Protein AF-A0A7I8EBC7-F1 (afdb_monomer)

Structure (mmCIF, N/CA/C/O backbone):
data_AF-A0A7I8EBC7-F1
#
_entry.id   AF-A0A7I8EBC7-F1
#
loop_
_atom_site.group_PDB
_atom_site.id
_atom_site.type_symbol
_atom_site.label_atom_id
_atom_site.label_alt_id
_atom_site.label_comp_id
_atom_site.label_asym_id
_atom_site.label_entity_id
_atom_site.label_seq_id
_atom_site.pdbx_PDB_ins_code
_atom_site.Cartn_x
_atom_site.Cartn_y
_atom_site.Cartn_z
_atom_site.occupancy
_atom_site.B_iso_or_equiv
_atom_site.auth_seq_id
_atom_site.auth_comp_id
_atom_site.auth_asym_id
_atom_site.auth_atom_id
_atom_site.pdbx_PDB_model_num
ATOM 1 N N . MET A 1 1 ? -7.042 31.818 7.596 1.00 39.19 1 MET A N 1
ATOM 2 C CA . MET A 1 1 ? -5.946 30.888 7.954 1.00 39.19 1 MET A CA 1
ATOM 3 C C . MET A 1 1 ? -5.968 29.691 7.005 1.00 39.19 1 MET A C 1
ATOM 5 O O . MET A 1 1 ? -6.732 28.768 7.249 1.00 39.19 1 MET A O 1
ATOM 9 N N . ASN A 1 2 ? -5.149 29.676 5.949 1.00 42.44 2 ASN A N 1
ATOM 10 C CA . ASN A 1 2 ? -4.936 28.462 5.151 1.00 42.44 2 ASN A CA 1
ATOM 11 C C . ASN A 1 2 ? -3.680 27.767 5.679 1.00 42.44 2 ASN A C 1
ATOM 13 O O . ASN A 1 2 ? -2.569 28.102 5.277 1.00 42.44 2 ASN A O 1
ATOM 17 N N . LYS A 1 3 ? -3.848 26.824 6.613 1.00 48.69 3 LYS A N 1
ATOM 18 C CA . LYS A 1 3 ? -2.792 25.833 6.853 1.00 48.69 3 LYS A CA 1
ATOM 19 C C . LYS A 1 3 ? -2.655 25.039 5.549 1.00 48.69 3 LYS A C 1
ATOM 21 O O . LYS A 1 3 ? -3.694 24.620 5.035 1.00 48.69 3 LYS A O 1
ATOM 26 N N . PRO A 1 4 ? -1.451 24.856 4.979 1.00 45.69 4 PRO A N 1
ATOM 27 C CA . PRO A 1 4 ? -1.301 23.993 3.818 1.00 45.69 4 PRO A CA 1
ATOM 28 C C . PRO A 1 4 ? -1.876 22.630 4.198 1.00 45.69 4 PRO A C 1
ATOM 30 O O . PRO A 1 4 ? -1.452 22.025 5.182 1.00 45.69 4 PRO A O 1
ATOM 33 N N . HIS A 1 5 ? -2.910 22.192 3.481 1.00 54.22 5 HIS A N 1
ATOM 34 C CA . HIS A 1 5 ? -3.466 20.862 3.662 1.00 54.22 5 HIS A CA 1
ATOM 35 C C . HIS A 1 5 ? -2.381 19.892 3.205 1.00 54.22 5 HIS A C 1
ATOM 37 O O . HIS A 1 5 ? -2.278 19.600 2.014 1.00 54.22 5 HIS A O 1
ATOM 43 N N . ASN A 1 6 ? -1.528 19.444 4.129 1.00 63.41 6 ASN A N 1
ATOM 44 C CA . ASN A 1 6 ? -0.687 18.286 3.888 1.00 63.41 6 ASN A CA 1
ATOM 45 C C . ASN A 1 6 ? -1.658 17.121 3.706 1.00 63.41 6 ASN A C 1
ATOM 47 O O . ASN A 1 6 ? -2.164 16.562 4.678 1.00 63.41 6 ASN A O 1
ATOM 51 N N . ARG A 1 7 ? -2.056 16.878 2.455 1.00 79.12 7 ARG A N 1
ATOM 52 C CA . ARG A 1 7 ? -3.038 15.854 2.125 1.00 79.12 7 ARG A CA 1
ATOM 53 C C . ARG A 1 7 ? -2.411 14.532 2.523 1.00 79.12 7 ARG A C 1
ATOM 55 O O . ARG A 1 7 ? -1.407 14.143 1.933 1.00 79.12 7 ARG A O 1
ATOM 62 N N . GLN A 1 8 ? -2.990 13.883 3.531 1.00 89.75 8 GLN A N 1
ATOM 63 C CA . GLN A 1 8 ? -2.557 12.570 3.992 1.00 89.75 8 GLN A CA 1
ATOM 64 C C . GLN A 1 8 ? -2.443 11.629 2.794 1.00 89.75 8 GLN A C 1
ATOM 66 O O . GLN A 1 8 ? -3.275 11.685 1.889 1.00 89.75 8 GLN A O 1
ATOM 71 N N . ARG A 1 9 ? -1.398 10.805 2.757 1.00 96.25 9 ARG A N 1
ATOM 72 C CA . ARG A 1 9 ? -1.145 9.851 1.674 1.00 96.25 9 ARG A CA 1
ATOM 73 C C . ARG A 1 9 ? -1.074 8.455 2.260 1.00 96.25 9 ARG A C 1
ATOM 75 O O . ARG A 1 9 ? -0.566 8.286 3.364 1.00 96.25 9 ARG A O 1
ATOM 82 N N . ALA A 1 10 ? -1.573 7.481 1.515 1.00 97.12 10 ALA A N 1
ATOM 83 C CA . ALA A 1 10 ? -1.515 6.079 1.898 1.00 97.12 10 ALA A CA 1
ATOM 84 C C . ALA A 1 10 ? -1.291 5.212 0.661 1.00 97.12 10 ALA A C 1
ATOM 86 O O . ALA A 1 10 ? -1.803 5.519 -0.420 1.00 97.12 10 ALA A O 1
ATOM 87 N N . VAL A 1 11 ? -0.549 4.124 0.850 1.00 97.12 11 VAL A N 1
ATOM 88 C CA . VAL A 1 11 ? -0.322 3.078 -0.147 1.00 97.12 11 VAL A CA 1
ATOM 89 C C . VAL A 1 11 ? -0.529 1.729 0.534 1.00 97.12 11 VAL A C 1
ATOM 91 O O . VAL A 1 11 ? -0.052 1.527 1.647 1.00 97.12 11 VAL A O 1
ATOM 94 N N . ALA A 1 12 ? -1.239 0.821 -0.130 1.00 96.50 12 ALA A N 1
ATOM 95 C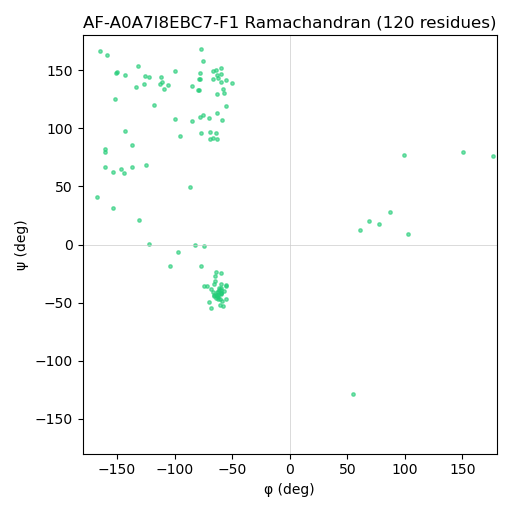 CA . ALA A 1 12 ? -1.399 -0.564 0.287 1.00 96.50 12 ALA A CA 1
ATOM 96 C C . ALA A 1 12 ? -0.616 -1.481 -0.657 1.00 96.50 12 ALA A C 1
ATOM 98 O O . ALA A 1 12 ? -0.704 -1.352 -1.884 1.00 96.50 12 ALA A O 1
ATOM 99 N N . LEU A 1 13 ? 0.129 -2.412 -0.068 1.00 94.50 13 LEU A N 1
ATOM 100 C CA . LEU A 1 13 ? 0.946 -3.393 -0.772 1.00 94.50 13 LEU A CA 1
ATOM 101 C C . LEU A 1 13 ? 0.357 -4.791 -0.581 1.00 94.50 13 LEU A C 1
ATOM 103 O O . LEU A 1 13 ? -0.133 -5.112 0.499 1.00 94.50 13 LEU A O 1
ATOM 107 N N . ALA A 1 14 ? 0.436 -5.623 -1.616 1.00 91.75 14 ALA A N 1
ATOM 108 C CA . ALA A 1 14 ? 0.088 -7.037 -1.547 1.00 91.75 14 ALA A CA 1
ATOM 109 C C . ALA A 1 14 ? 1.243 -7.903 -2.047 1.00 91.75 14 ALA A C 1
ATOM 111 O O . ALA A 1 14 ? 1.929 -7.541 -3.003 1.00 91.75 14 ALA A O 1
ATOM 112 N N . TYR A 1 15 ? 1.412 -9.067 -1.430 1.00 85.88 15 TYR A N 1
ATOM 113 C CA . TYR A 1 15 ? 2.374 -10.081 -1.846 1.00 85.88 15 TYR A CA 1
ATOM 114 C C . TYR A 1 15 ? 1.643 -11.237 -2.510 1.00 85.88 15 TYR A C 1
ATOM 116 O O . TYR A 1 15 ? 0.600 -11.674 -2.029 1.00 85.88 15 TYR A O 1
ATOM 124 N N . ALA A 1 16 ? 2.196 -11.725 -3.616 1.00 79.69 16 ALA A N 1
ATOM 125 C C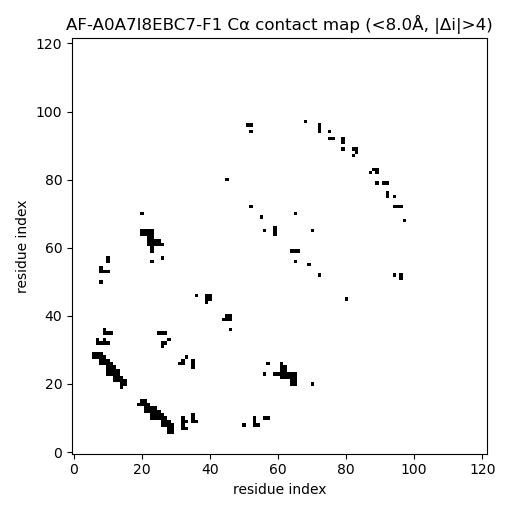A . ALA A 1 16 ? 1.741 -12.972 -4.206 1.00 79.69 16 ALA A CA 1
ATOM 126 C C . ALA A 1 16 ? 2.318 -14.157 -3.422 1.00 79.69 16 ALA A C 1
ATOM 128 O O . ALA A 1 16 ? 3.481 -14.130 -3.001 1.00 79.69 16 ALA A O 1
ATOM 129 N N . GLU A 1 17 ? 1.521 -15.212 -3.268 1.00 70.94 17 GLU A N 1
ATOM 130 C CA . GLU A 1 17 ? 2.019 -16.498 -2.783 1.00 70.94 17 GLU A CA 1
ATOM 131 C C . GLU A 1 17 ? 3.143 -16.989 -3.712 1.00 70.94 17 GLU A C 1
ATOM 133 O O . GLU A 1 17 ? 3.001 -16.970 -4.935 1.00 70.94 17 GLU A O 1
ATOM 138 N N . GLY A 1 18 ? 4.286 -17.387 -3.142 1.00 70.88 18 GLY A N 1
ATOM 139 C CA . GLY A 1 18 ? 5.438 -17.879 -3.912 1.00 70.88 18 GLY A CA 1
ATOM 140 C C . GLY A 1 18 ? 6.611 -16.905 -4.096 1.00 70.88 18 GLY A C 1
ATOM 141 O O . GLY A 1 18 ? 7.538 -17.231 -4.830 1.00 70.88 18 GLY A O 1
ATOM 142 N N . GLY A 1 19 ? 6.628 -15.751 -3.415 1.00 65.19 19 GLY A N 1
ATOM 143 C CA . GLY A 1 19 ? 7.860 -14.957 -3.243 1.00 65.19 19 GLY A CA 1
ATOM 144 C C . GLY A 1 19 ? 8.176 -13.948 -4.354 1.00 65.19 19 GLY A C 1
ATOM 145 O O . GLY A 1 19 ? 9.340 -13.630 -4.586 1.00 65.19 19 GLY A O 1
ATOM 146 N N . GLY A 1 20 ? 7.151 -13.437 -5.041 1.00 79.62 20 GLY A N 1
ATOM 147 C CA . GLY A 1 20 ? 7.293 -12.339 -6.001 1.00 79.62 20 GLY A CA 1
ATOM 148 C C . GLY A 1 20 ? 7.437 -10.960 -5.345 1.00 79.62 20 GLY A C 1
ATOM 149 O O . GLY A 1 20 ? 7.179 -10.779 -4.155 1.00 79.62 20 GLY A O 1
ATOM 150 N N . ALA A 1 21 ? 7.813 -9.966 -6.151 1.00 86.50 21 ALA A N 1
ATOM 151 C CA . ALA A 1 21 ? 7.849 -8.573 -5.721 1.00 86.50 21 ALA A CA 1
ATOM 152 C C . ALA A 1 21 ? 6.455 -8.093 -5.279 1.00 86.50 21 ALA A C 1
ATOM 154 O O . ALA A 1 21 ? 5.465 -8.414 -5.942 1.00 86.50 21 ALA A O 1
ATOM 155 N N . PRO A 1 22 ? 6.342 -7.308 -4.196 1.00 91.06 22 PRO A N 1
ATOM 156 C CA . PRO A 1 22 ? 5.051 -6.802 -3.766 1.00 91.06 22 PRO A CA 1
ATOM 157 C C . PRO A 1 22 ? 4.473 -5.827 -4.781 1.00 91.06 22 PRO A C 1
ATOM 159 O O . PRO A 1 22 ? 5.185 -5.092 -5.469 1.00 91.06 22 PRO A O 1
ATOM 162 N N . ARG A 1 23 ? 3.149 -5.814 -4.847 1.00 93.69 23 ARG A N 1
ATOM 163 C CA . ARG A 1 23 ? 2.361 -5.033 -5.790 1.00 93.69 23 ARG A CA 1
ATOM 164 C C . ARG A 1 23 ? 1.616 -3.923 -5.072 1.00 93.69 23 ARG A C 1
ATOM 166 O O . ARG A 1 23 ? 1.050 -4.153 -4.005 1.00 93.69 23 ARG A O 1
ATOM 173 N N . VAL A 1 24 ? 1.558 -2.741 -5.678 1.00 96.31 24 VAL A N 1
ATOM 174 C CA . VAL A 1 24 ? 0.700 -1.655 -5.195 1.00 96.31 24 VAL A CA 1
ATOM 175 C C . VAL A 1 24 ? -0.745 -1.975 -5.560 1.00 96.31 24 VAL A C 1
ATOM 177 O O . VAL A 1 24 ? -1.105 -1.960 -6.733 1.00 96.31 24 VAL A O 1
ATOM 180 N N . VAL A 1 25 ? -1.579 -2.257 -4.561 1.00 96.38 25 VAL A N 1
ATOM 181 C CA . VAL A 1 25 ? -2.997 -2.619 -4.763 1.00 96.38 25 VAL A CA 1
ATOM 182 C C . VAL A 1 25 ? -3.960 -1.484 -4.433 1.00 96.38 25 VAL A C 1
ATOM 184 O O . VAL A 1 25 ? -5.100 -1.489 -4.886 1.00 96.38 25 VAL A O 1
ATOM 187 N N . ALA A 1 26 ? -3.508 -0.482 -3.678 1.00 97.44 26 ALA A N 1
ATOM 188 C CA . ALA A 1 26 ? -4.236 0.766 -3.495 1.00 97.44 26 ALA A CA 1
ATOM 189 C C . ALA A 1 26 ? -3.263 1.916 -3.236 1.00 97.44 26 ALA A C 1
ATOM 191 O O . ALA A 1 26 ? -2.229 1.733 -2.597 1.00 97.44 26 ALA A O 1
ATOM 192 N N . LYS A 1 27 ? -3.612 3.120 -3.690 1.00 97.19 27 LYS A N 1
ATOM 193 C CA . LYS A 1 27 ? -2.921 4.361 -3.329 1.00 97.19 27 LYS A CA 1
ATOM 194 C C . LYS A 1 27 ? -3.896 5.531 -3.348 1.00 97.19 27 LYS A C 1
ATOM 196 O O . LYS A 1 27 ? -4.849 5.530 -4.127 1.00 97.19 27 LYS A O 1
ATOM 201 N N . GLY A 1 28 ? -3.685 6.523 -2.491 1.00 96.38 28 GLY A N 1
ATOM 202 C CA . GLY A 1 28 ? -4.627 7.629 -2.361 1.00 96.38 28 GLY A CA 1
ATOM 203 C C . GLY A 1 28 ? -4.075 8.831 -1.614 1.00 96.38 28 GLY A C 1
ATOM 204 O O . GLY A 1 28 ? -3.035 8.762 -0.959 1.00 96.38 28 GLY A O 1
ATOM 205 N N . GLN A 1 29 ? -4.804 9.943 -1.721 1.00 95.75 29 GLN A N 1
ATOM 206 C CA . GLN A 1 29 ? -4.544 11.174 -0.980 1.00 95.75 29 GLN A CA 1
ATOM 207 C C . GLN A 1 29 ? -5.837 11.697 -0.337 1.00 95.75 29 GLN A C 1
ATOM 209 O O . GLN A 1 29 ? -6.928 11.447 -0.856 1.00 95.75 29 GLN A O 1
ATOM 214 N N . GLY A 1 30 ? -5.721 12.444 0.763 1.00 94.69 30 GLY A N 1
ATOM 215 C CA . GLY A 1 30 ? -6.861 13.011 1.491 1.00 94.69 30 GLY A CA 1
ATOM 216 C C . GLY A 1 30 ? -7.865 11.931 1.899 1.00 94.69 30 GLY A C 1
ATOM 217 O O . GLY A 1 30 ? -7.469 10.885 2.406 1.00 94.69 30 GLY A 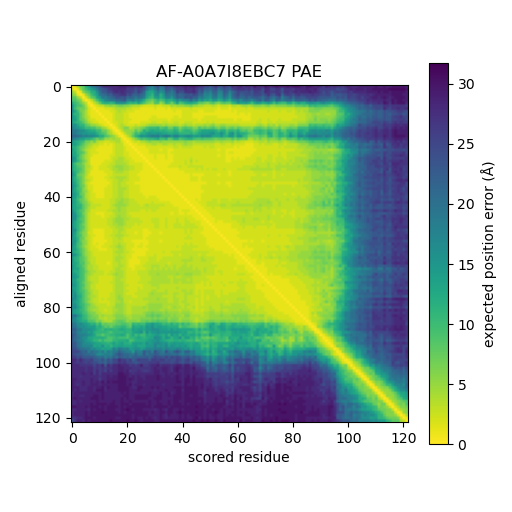O 1
ATOM 218 N N . MET A 1 31 ? -9.145 12.135 1.575 1.00 94.50 31 MET A N 1
ATOM 219 C CA . MET A 1 31 ? -10.226 11.197 1.915 1.00 94.50 31 MET A CA 1
ATOM 220 C C . MET A 1 31 ? -9.983 9.765 1.418 1.00 94.50 31 MET A C 1
ATOM 222 O O . MET A 1 31 ? -10.362 8.803 2.080 1.00 94.50 31 MET A O 1
ATOM 226 N N . THR A 1 32 ? -9.348 9.591 0.254 1.00 95.94 32 THR A N 1
ATOM 227 C CA . THR A 1 32 ? -9.034 8.245 -0.246 1.00 95.94 32 THR A CA 1
ATOM 228 C C . THR A 1 32 ? -7.973 7.573 0.623 1.00 95.94 32 THR A C 1
ATOM 230 O O . THR A 1 32 ? -8.080 6.381 0.887 1.00 95.94 32 THR A O 1
ATOM 233 N N . ALA A 1 33 ? -6.970 8.322 1.094 1.00 96.81 33 ALA A N 1
ATOM 234 C CA . ALA A 1 33 ? -5.950 7.790 1.996 1.00 96.81 33 ALA A CA 1
ATOM 235 C C . ALA A 1 33 ? -6.549 7.395 3.351 1.00 96.81 33 ALA A C 1
ATOM 237 O O . ALA A 1 33 ? -6.269 6.305 3.843 1.00 96.81 33 ALA A O 1
ATOM 238 N N . GLU A 1 34 ? -7.422 8.242 3.900 1.00 95.44 34 GLU A N 1
ATOM 239 C CA . GLU A 1 34 ? -8.159 7.965 5.139 1.00 95.44 34 GLU A CA 1
ATOM 240 C C . GLU A 1 34 ? -8.943 6.651 5.027 1.00 95.44 34 GLU A C 1
ATOM 242 O O . GLU A 1 34 ? -8.803 5.774 5.877 1.00 95.44 34 GLU A O 1
ATOM 247 N N . ARG A 1 35 ? -9.668 6.453 3.918 1.00 97.12 35 ARG A N 1
ATOM 248 C CA . ARG A 1 35 ? -10.424 5.218 3.668 1.00 97.12 35 ARG A CA 1
ATOM 249 C C . ARG A 1 35 ? -9.559 3.978 3.480 1.00 97.12 35 ARG A C 1
ATOM 251 O O . ARG A 1 35 ? -9.982 2.889 3.854 1.00 97.12 35 ARG A O 1
ATOM 258 N N . ILE A 1 36 ? -8.372 4.114 2.887 1.00 97.44 36 ILE A N 1
ATOM 259 C CA . ILE A 1 36 ? -7.419 2.999 2.779 1.00 97.44 36 ILE A CA 1
ATOM 260 C C . ILE A 1 36 ? -6.969 2.571 4.181 1.00 97.44 36 ILE A C 1
ATOM 262 O O . ILE A 1 36 ? -6.981 1.382 4.487 1.00 97.44 36 ILE A O 1
ATOM 266 N N . ILE A 1 37 ? -6.616 3.535 5.035 1.00 95.88 37 ILE A N 1
ATOM 267 C CA . ILE A 1 37 ? -6.155 3.279 6.406 1.00 95.88 37 ILE A CA 1
ATOM 268 C C . ILE A 1 37 ? -7.277 2.681 7.261 1.00 95.88 37 ILE A C 1
ATOM 270 O O . ILE A 1 37 ? -7.034 1.728 7.998 1.00 95.88 37 ILE A O 1
ATOM 274 N N . GLU A 1 38 ? -8.492 3.221 7.160 1.00 97.00 38 GLU A N 1
ATOM 275 C CA . GLU A 1 38 ? -9.677 2.722 7.866 1.00 97.00 38 GLU A CA 1
ATOM 276 C C . GLU A 1 38 ? -9.942 1.253 7.518 1.00 97.00 38 GLU A C 1
ATOM 278 O O . GLU A 1 38 ? -9.929 0.402 8.406 1.00 97.00 38 GLU A O 1
ATOM 283 N N . LYS A 1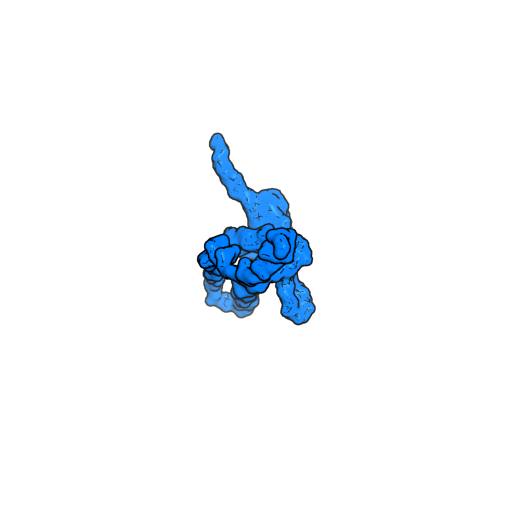 39 ? -10.030 0.926 6.222 1.00 97.44 39 LYS A N 1
ATOM 284 C CA . LYS A 1 39 ? -10.229 -0.457 5.766 1.00 97.44 39 LYS A CA 1
ATOM 285 C C . LYS A 1 39 ? -9.100 -1.398 6.178 1.00 97.44 39 LYS A C 1
ATOM 287 O O . LYS A 1 39 ? -9.364 -2.553 6.496 1.00 97.44 39 LYS A O 1
ATOM 292 N N . ALA A 1 40 ? -7.850 -0.932 6.163 1.00 96.00 40 ALA A N 1
ATOM 293 C CA . ALA A 1 40 ? -6.717 -1.737 6.612 1.00 96.00 40 ALA A CA 1
ATOM 294 C C . ALA A 1 40 ? -6.861 -2.105 8.097 1.00 96.00 40 ALA A C 1
ATOM 296 O O . ALA A 1 40 ? -6.723 -3.273 8.451 1.00 96.00 40 ALA A O 1
ATOM 297 N N . ARG A 1 41 ? -7.226 -1.136 8.948 1.00 95.00 41 ARG A N 1
ATOM 298 C CA . ARG A 1 41 ? -7.465 -1.364 10.383 1.00 95.00 41 ARG A CA 1
ATOM 299 C C . ARG A 1 41 ? -8.635 -2.314 10.627 1.00 95.00 41 ARG A C 1
ATOM 301 O O . ARG A 1 41 ? -8.502 -3.222 11.440 1.00 95.00 41 ARG A O 1
ATOM 308 N N . GLU A 1 42 ? -9.747 -2.134 9.916 1.00 96.38 42 GLU A N 1
ATOM 309 C CA . GLU A 1 42 ? -10.918 -3.020 9.999 1.00 96.38 42 GLU A CA 1
ATOM 310 C C . GLU A 1 42 ? -10.582 -4.467 9.616 1.00 96.38 42 GLU A C 1
ATOM 312 O O . GLU A 1 42 ? -11.077 -5.406 10.235 1.00 96.38 42 GLU A O 1
ATOM 317 N N . ALA A 1 43 ? -9.714 -4.650 8.619 1.00 95.50 43 ALA A N 1
ATOM 318 C CA . ALA A 1 43 ? -9.267 -5.959 8.155 1.00 95.50 43 ALA A CA 1
ATOM 319 C C . ALA A 1 43 ? -8.123 -6.562 8.995 1.00 95.50 43 ALA A C 1
ATOM 321 O O . ALA A 1 43 ? -7.656 -7.654 8.675 1.00 95.50 43 ALA A O 1
ATOM 322 N N . GLY A 1 44 ? -7.642 -5.867 10.032 1.00 91.56 44 GLY A N 1
ATOM 323 C CA . GLY A 1 44 ? -6.492 -6.307 10.829 1.00 91.56 44 GLY A CA 1
ATOM 324 C C . GLY A 1 44 ? -5.158 -6.273 10.071 1.00 91.56 44 GLY A C 1
ATOM 325 O O . GLY A 1 44 ? -4.211 -6.942 10.468 1.00 91.56 44 GLY A O 1
ATOM 326 N N . VAL A 1 45 ? -5.069 -5.507 8.980 1.00 92.06 45 VAL A N 1
ATOM 327 C CA . VAL A 1 45 ? -3.831 -5.306 8.220 1.00 92.06 45 VAL A CA 1
ATOM 328 C C . VAL A 1 45 ? -2.956 -4.286 8.945 1.00 92.06 45 VAL A C 1
ATOM 330 O O . VAL A 1 45 ? -3.423 -3.214 9.334 1.00 92.06 45 VAL A O 1
ATOM 333 N N . PHE A 1 46 ? -1.669 -4.601 9.100 1.00 90.38 46 PHE A N 1
ATOM 334 C CA . PHE A 1 46 ? -0.702 -3.710 9.736 1.00 90.38 46 PHE A CA 1
ATOM 335 C C . PHE A 1 46 ? -0.618 -2.349 9.027 1.00 90.38 46 PHE A C 1
ATOM 337 O O . PHE A 1 46 ? -0.506 -2.272 7.802 1.00 90.38 46 PHE A O 1
ATOM 344 N N . VAL A 1 47 ? -0.625 -1.265 9.808 1.00 92.44 47 VAL A N 1
ATOM 345 C CA . VAL A 1 47 ? -0.502 0.108 9.303 1.00 92.44 47 VAL A CA 1
ATOM 346 C C . VAL A 1 47 ? 0.755 0.743 9.875 1.00 92.44 47 VAL A C 1
ATOM 348 O O . VAL A 1 47 ? 0.880 0.911 11.087 1.00 92.44 47 VAL A O 1
ATOM 351 N N . HIS A 1 48 ? 1.659 1.144 8.984 1.00 91.12 48 HIS A N 1
ATOM 352 C CA . HIS A 1 48 ? 2.895 1.833 9.327 1.00 91.12 48 HIS A CA 1
ATOM 353 C C . HIS A 1 48 ? 2.885 3.277 8.826 1.00 91.12 48 HIS A C 1
ATOM 355 O O . HIS A 1 48 ? 2.487 3.538 7.690 1.00 91.12 48 HIS A O 1
ATOM 361 N N . GLU A 1 49 ? 3.363 4.208 9.648 1.00 90.69 49 GLU A N 1
ATOM 362 C CA . GLU A 1 49 ? 3.510 5.610 9.266 1.00 90.69 49 GLU A CA 1
ATOM 363 C C . GLU A 1 49 ? 4.964 5.906 8.879 1.00 90.69 49 GLU A C 1
ATOM 365 O O . GLU A 1 49 ? 5.847 5.957 9.728 1.00 90.69 49 GLU A O 1
ATOM 370 N N . SER A 1 50 ? 5.203 6.111 7.582 1.00 90.56 50 SER A N 1
ATOM 371 C CA . SER A 1 50 ? 6.493 6.566 7.052 1.00 90.56 50 SER A CA 1
ATOM 372 C C . SER A 1 50 ? 6.261 7.518 5.870 1.00 90.56 50 SER A C 1
ATOM 374 O O . SER A 1 50 ? 6.000 7.063 4.750 1.00 90.56 50 SER A O 1
ATOM 376 N N . PRO A 1 51 ? 6.304 8.847 6.090 1.00 90.19 51 PRO A N 1
ATOM 377 C CA . PRO A 1 51 ? 6.093 9.845 5.038 1.00 90.19 51 PRO A CA 1
ATOM 378 C C . PRO A 1 51 ? 7.039 9.682 3.839 1.00 90.19 51 PRO A C 1
ATOM 380 O O . PRO A 1 51 ? 6.642 9.910 2.690 1.00 90.19 51 PRO A O 1
ATOM 383 N N . GLU A 1 52 ? 8.276 9.273 4.103 1.00 89.19 52 GLU A N 1
ATOM 384 C CA . GLU A 1 52 ? 9.336 9.061 3.125 1.00 89.19 52 GLU A CA 1
ATOM 385 C C . GLU A 1 52 ? 9.023 7.866 2.221 1.00 89.19 52 GLU A C 1
ATOM 387 O O . GLU A 1 52 ? 8.942 8.018 0.999 1.00 89.19 52 GLU A O 1
ATOM 392 N N . LEU A 1 53 ? 8.761 6.696 2.815 1.00 90.94 53 LEU A N 1
ATOM 393 C CA . LEU A 1 53 ? 8.436 5.481 2.069 1.00 90.94 53 LEU A CA 1
ATOM 394 C C . LEU A 1 53 ? 7.132 5.650 1.283 1.00 90.94 53 LEU A C 1
ATOM 396 O O . LEU A 1 53 ? 7.059 5.277 0.112 1.00 90.94 53 LEU A O 1
ATOM 400 N N . VAL A 1 54 ? 6.123 6.288 1.885 1.00 93.94 54 VAL A N 1
ATOM 401 C CA . VAL A 1 54 ? 4.873 6.617 1.191 1.00 93.94 54 VAL A CA 1
ATOM 402 C C . VAL A 1 54 ? 5.146 7.517 -0.015 1.00 93.94 54 VAL A C 1
ATOM 404 O O . VAL A 1 54 ? 4.582 7.285 -1.080 1.00 93.94 54 VAL A O 1
ATOM 407 N N . SER A 1 55 ? 6.027 8.515 0.099 1.00 92.31 55 SER A N 1
ATOM 408 C CA . SER A 1 55 ? 6.361 9.395 -1.032 1.00 92.31 55 SER A CA 1
ATOM 409 C C . SER A 1 55 ? 6.974 8.635 -2.207 1.00 92.31 55 SER A C 1
ATOM 411 O O . SER A 1 55 ? 6.632 8.924 -3.353 1.00 92.31 55 SER A O 1
ATOM 413 N N . LEU A 1 56 ? 7.831 7.650 -1.933 1.00 92.50 56 LEU A N 1
ATOM 414 C CA . LEU A 1 56 ? 8.429 6.795 -2.958 1.00 92.50 56 LEU A CA 1
ATOM 415 C C . LEU A 1 56 ? 7.398 5.854 -3.584 1.00 92.50 56 LEU A C 1
ATOM 417 O O . LEU A 1 56 ? 7.246 5.828 -4.802 1.00 92.50 56 LEU A O 1
ATOM 421 N N . LEU A 1 57 ? 6.621 5.151 -2.760 1.00 94.06 57 LEU A N 1
ATOM 422 C CA . LEU A 1 57 ? 5.613 4.200 -3.232 1.00 94.06 57 LEU A CA 1
ATOM 423 C C . LEU A 1 57 ? 4.475 4.869 -4.017 1.00 94.06 57 LEU A C 1
ATOM 425 O O . LEU A 1 57 ? 3.888 4.250 -4.899 1.00 94.06 57 LEU A O 1
ATOM 429 N N . MET A 1 58 ? 4.179 6.144 -3.752 1.00 95.12 58 MET A N 1
ATOM 430 C CA . MET A 1 58 ? 3.196 6.911 -4.526 1.00 95.12 58 MET A CA 1
ATOM 431 C C . MET A 1 58 ? 3.601 7.111 -5.997 1.00 95.12 58 MET A C 1
ATOM 433 O O . MET A 1 58 ? 2.714 7.316 -6.832 1.00 95.12 58 MET A O 1
ATOM 437 N N . GLN A 1 59 ? 4.901 7.038 -6.315 1.00 94.38 59 GLN A N 1
ATOM 438 C CA . GLN A 1 59 ? 5.423 7.118 -7.687 1.00 94.38 59 GLN A CA 1
ATOM 439 C C . GLN A 1 59 ? 5.224 5.811 -8.468 1.00 94.38 59 GLN A C 1
ATOM 441 O O . GLN A 1 59 ? 5.253 5.825 -9.693 1.00 94.38 59 GLN A O 1
ATOM 446 N N . VAL A 1 60 ? 4.979 4.692 -7.781 1.00 95.12 60 VAL A N 1
ATOM 447 C CA . VAL A 1 60 ? 4.720 3.393 -8.411 1.00 95.12 60 VAL A CA 1
ATOM 448 C C . VAL A 1 60 ? 3.272 3.334 -8.884 1.00 95.12 60 VAL A C 1
ATOM 450 O O . VAL A 1 60 ? 2.348 3.692 -8.148 1.00 95.12 60 VAL A O 1
ATOM 453 N N . ASP A 1 61 ? 3.050 2.886 -10.116 1.00 95.06 61 ASP A N 1
ATOM 454 C CA . ASP A 1 61 ? 1.712 2.741 -10.685 1.00 95.06 61 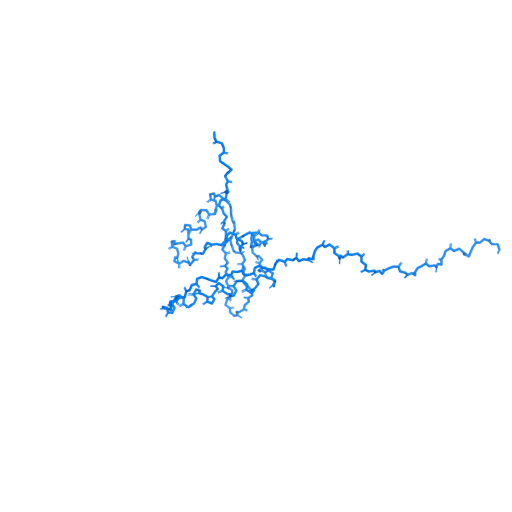ASP A CA 1
ATOM 455 C C . ASP A 1 61 ? 0.852 1.709 -9.947 1.00 95.06 61 ASP A C 1
ATOM 457 O O . ASP A 1 61 ? 1.341 0.73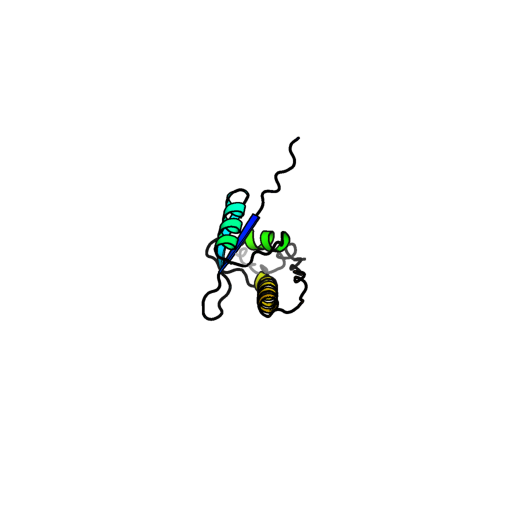6 -9.373 1.00 95.06 61 ASP A O 1
ATOM 461 N N . LEU A 1 62 ? -0.465 1.936 -9.966 1.00 95.81 62 LEU A N 1
ATOM 462 C CA . LEU A 1 62 ? -1.423 0.983 -9.410 1.00 95.81 62 LEU A CA 1
ATOM 463 C C . LEU A 1 62 ? -1.333 -0.346 -10.176 1.00 95.81 62 LEU A C 1
ATOM 465 O O . LEU A 1 62 ? -1.106 -0.354 -11.385 1.00 95.81 62 LEU A O 1
ATOM 469 N N . ASP A 1 63 ? -1.491 -1.459 -9.462 1.00 93.56 63 ASP A N 1
ATOM 470 C CA . ASP A 1 63 ? -1.378 -2.827 -9.977 1.00 93.56 63 ASP A CA 1
ATOM 471 C C . ASP A 1 63 ? -0.001 -3.192 -10.556 1.00 93.56 63 ASP A C 1
ATOM 473 O O . ASP A 1 63 ? 0.152 -4.251 -11.174 1.00 93.56 63 ASP A O 1
ATOM 477 N N . ARG A 1 64 ? 1.030 -2.371 -10.318 1.00 94.25 64 ARG A N 1
ATOM 478 C CA . ARG A 1 64 ? 2.420 -2.691 -10.662 1.00 94.25 64 ARG A CA 1
ATOM 479 C C . ARG A 1 64 ? 3.202 -3.182 -9.455 1.00 94.25 64 ARG A C 1
ATOM 481 O O . ARG A 1 64 ? 2.927 -2.811 -8.311 1.00 94.25 64 ARG A O 1
ATOM 488 N N . HIS A 1 65 ? 4.171 -4.053 -9.729 1.00 94.25 65 HIS A N 1
ATOM 489 C CA . HIS A 1 65 ? 5.182 -4.415 -8.745 1.00 94.25 65 HIS A CA 1
ATOM 490 C C . HIS A 1 65 ? 6.004 -3.180 -8.387 1.00 94.25 65 HIS A C 1
ATOM 492 O O . HIS A 1 65 ? 6.242 -2.324 -9.243 1.00 94.25 65 HIS A O 1
ATOM 498 N N . ILE A 1 66 ? 6.431 -3.091 -7.129 1.00 92.44 66 ILE A N 1
ATOM 499 C CA . ILE A 1 66 ? 7.396 -2.068 -6.732 1.00 92.44 66 ILE A CA 1
ATOM 500 C C . ILE A 1 66 ? 8.693 -2.252 -7.552 1.00 92.44 66 ILE A C 1
ATOM 502 O O . ILE A 1 66 ? 8.970 -3.361 -8.008 1.00 92.44 66 ILE A O 1
ATOM 506 N N . PRO A 1 67 ? 9.474 -1.193 -7.798 1.00 91.56 67 PRO A N 1
ATOM 507 C CA . PRO A 1 67 ? 10.773 -1.303 -8.449 1.00 91.56 67 PRO A CA 1
ATOM 508 C C . PRO A 1 67 ? 11.834 -1.867 -7.493 1.00 91.56 67 PRO A C 1
ATOM 510 O O . PRO A 1 67 ? 11.693 -1.786 -6.267 1.00 91.56 67 PRO A O 1
ATOM 513 N N . ALA A 1 68 ? 12.907 -2.426 -8.060 1.00 90.06 68 ALA A N 1
ATOM 514 C CA . ALA A 1 68 ? 13.960 -3.116 -7.313 1.00 90.06 68 ALA A CA 1
ATOM 515 C C . ALA A 1 68 ? 14.644 -2.203 -6.283 1.00 90.06 68 ALA A C 1
ATOM 517 O O . ALA A 1 68 ? 14.982 -2.651 -5.187 1.00 90.06 68 ALA A O 1
ATOM 518 N N . GLU A 1 69 ? 14.775 -0.910 -6.588 1.00 89.12 69 GLU A N 1
ATOM 519 C CA . GLU A 1 69 ? 15.366 0.080 -5.677 1.00 89.12 69 GLU A CA 1
ATOM 520 C C . GLU A 1 69 ? 14.605 0.205 -4.344 1.00 89.12 69 GLU A C 1
ATOM 522 O O . GLU A 1 69 ? 15.191 0.583 -3.329 1.00 89.12 69 GLU A O 1
ATOM 527 N N . LEU A 1 70 ? 13.309 -0.138 -4.321 1.00 90.31 70 LEU A N 1
ATOM 528 C CA . LEU A 1 70 ? 12.465 -0.078 -3.123 1.00 90.31 70 LEU A CA 1
ATOM 529 C C . LEU A 1 70 ? 12.340 -1.423 -2.398 1.00 90.31 70 LEU A C 1
ATOM 531 O O . LEU A 1 70 ? 11.776 -1.469 -1.302 1.00 90.31 70 LEU A O 1
ATOM 535 N N . TYR A 1 71 ? 12.878 -2.513 -2.960 1.00 89.25 71 TYR A N 1
ATOM 536 C CA . TYR A 1 71 ? 12.749 -3.853 -2.373 1.00 89.25 71 TYR A CA 1
ATOM 537 C C . TYR A 1 71 ? 13.347 -3.914 -0.977 1.00 89.25 71 TYR A C 1
ATOM 539 O O . TYR A 1 71 ? 12.740 -4.489 -0.080 1.00 89.25 71 TYR A O 1
ATOM 547 N N . ARG A 1 72 ? 14.514 -3.292 -0.780 1.00 87.81 72 ARG A N 1
ATOM 548 C CA . ARG A 1 72 ? 15.203 -3.309 0.511 1.00 87.81 72 ARG A CA 1
ATOM 549 C C . ARG A 1 72 ? 14.357 -2.678 1.614 1.00 87.81 72 ARG A C 1
ATOM 551 O O . ARG A 1 72 ? 14.132 -3.316 2.635 1.00 87.81 72 ARG A O 1
ATOM 558 N N . ALA A 1 73 ? 13.857 -1.462 1.391 1.00 88.19 73 ALA A N 1
ATOM 559 C CA . ALA A 1 73 ? 13.039 -0.758 2.377 1.00 88.19 73 ALA A CA 1
ATOM 560 C C . ALA A 1 73 ? 11.777 -1.560 2.725 1.00 88.19 73 ALA A C 1
ATOM 562 O O . ALA A 1 73 ? 11.407 -1.708 3.885 1.00 88.19 73 ALA A O 1
ATOM 563 N N . VAL A 1 74 ? 11.135 -2.139 1.713 1.00 89.12 74 VAL A N 1
ATOM 564 C CA . VAL A 1 74 ? 9.913 -2.916 1.903 1.00 89.12 74 VAL A CA 1
ATOM 565 C C . VAL A 1 74 ? 10.182 -4.266 2.595 1.00 89.12 74 VAL A C 1
ATOM 567 O O . VAL A 1 74 ? 9.390 -4.682 3.441 1.00 89.12 74 VAL A O 1
ATOM 570 N N . ALA A 1 75 ? 11.313 -4.919 2.319 1.00 88.56 75 ALA A N 1
ATOM 571 C CA . ALA A 1 75 ? 11.737 -6.134 3.016 1.00 88.56 75 ALA A CA 1
ATOM 572 C C . ALA A 1 75 ? 12.068 -5.873 4.495 1.00 88.56 75 ALA A C 1
ATOM 574 O O . ALA A 1 75 ? 11.673 -6.658 5.355 1.00 88.56 75 ALA A O 1
ATOM 575 N N . GLU A 1 76 ? 12.738 -4.758 4.806 1.00 88.00 76 GLU A N 1
ATOM 576 C CA . GLU A 1 76 ? 13.019 -4.341 6.188 1.00 88.00 76 GLU A CA 1
ATOM 577 C C . GLU A 1 76 ? 11.718 -4.076 6.969 1.00 88.00 76 GLU A C 1
ATOM 579 O O . GLU A 1 76 ? 11.588 -4.516 8.113 1.00 88.00 76 GLU A O 1
ATOM 584 N N . LEU A 1 77 ? 10.718 -3.446 6.336 1.00 88.06 77 LEU A N 1
ATOM 585 C CA . LEU A 1 77 ? 9.387 -3.265 6.926 1.00 88.06 77 LEU A CA 1
ATOM 586 C C . LEU A 1 77 ? 8.711 -4.609 7.232 1.00 88.06 77 LEU A C 1
ATOM 588 O O . LEU A 1 77 ? 8.179 -4.789 8.324 1.00 88.06 77 LEU A O 1
ATOM 592 N N . LEU A 1 78 ? 8.730 -5.559 6.293 1.00 87.06 78 LEU A N 1
ATOM 593 C CA . LEU A 1 78 ? 8.142 -6.879 6.526 1.00 87.06 78 LEU A CA 1
ATOM 594 C C . LEU A 1 78 ? 8.846 -7.657 7.634 1.00 87.06 78 LEU A C 1
ATOM 596 O O . LEU A 1 78 ? 8.178 -8.268 8.464 1.00 87.06 78 LEU A O 1
ATOM 600 N N . ALA A 1 79 ? 10.180 -7.646 7.649 1.00 87.75 79 ALA A N 1
ATOM 601 C CA . ALA A 1 79 ? 10.955 -8.317 8.685 1.00 87.75 79 ALA A CA 1
ATOM 602 C C . ALA A 1 79 ? 10.617 -7.751 10.072 1.00 87.75 79 ALA A C 1
ATOM 604 O O . ALA A 1 79 ? 10.467 -8.506 11.031 1.00 87.75 79 ALA A O 1
ATOM 605 N N . PHE A 1 80 ? 10.432 -6.431 10.158 1.00 87.62 80 PHE A N 1
ATOM 606 C CA . PHE A 1 80 ? 9.970 -5.770 11.370 1.00 87.62 80 PHE A CA 1
ATOM 607 C C . PHE A 1 80 ? 8.564 -6.223 11.786 1.00 87.62 80 PHE A C 1
ATOM 609 O O . PHE A 1 80 ? 8.369 -6.576 12.945 1.00 87.62 80 PHE A O 1
ATOM 616 N N . ILE A 1 81 ? 7.607 -6.277 10.852 1.00 86.88 81 ILE A N 1
ATOM 617 C CA . ILE A 1 81 ? 6.241 -6.755 11.128 1.00 86.88 81 ILE A CA 1
ATOM 618 C C . ILE A 1 81 ? 6.265 -8.194 11.650 1.00 86.88 81 ILE A C 1
ATOM 620 O O . ILE A 1 81 ? 5.684 -8.470 12.694 1.00 86.88 81 ILE A O 1
ATOM 624 N N . TYR A 1 82 ? 6.996 -9.085 10.977 1.00 86.88 82 TYR A N 1
ATOM 625 C CA . TYR A 1 82 ? 7.138 -10.481 11.392 1.00 86.88 82 TYR A CA 1
ATOM 626 C C . TYR A 1 82 ? 7.687 -10.606 12.821 1.00 86.88 82 TYR A C 1
ATOM 628 O O . TYR A 1 82 ? 7.244 -11.438 13.609 1.00 86.88 82 TYR A O 1
ATOM 636 N N . LEU A 1 83 ? 8.649 -9.755 13.174 1.00 88.00 83 LEU A N 1
ATOM 637 C CA . LEU A 1 83 ? 9.282 -9.776 14.484 1.00 88.00 83 LEU A CA 1
ATOM 638 C C . LEU A 1 83 ? 8.375 -9.204 15.588 1.00 88.00 83 LEU A C 1
ATOM 640 O O . LEU A 1 83 ? 8.361 -9.740 16.698 1.00 88.00 83 LEU A O 1
ATOM 644 N N . LEU A 1 84 ? 7.571 -8.183 15.271 1.00 86.62 84 LEU A N 1
ATOM 645 C CA . LEU A 1 84 ? 6.505 -7.697 16.153 1.00 86.62 84 LEU A CA 1
ATOM 646 C C . LEU A 1 84 ? 5.447 -8.776 16.408 1.00 86.62 84 LEU A C 1
ATOM 648 O O . LEU A 1 84 ? 5.036 -8.974 17.550 1.00 86.62 84 LEU A O 1
ATOM 652 N N . GLU A 1 85 ? 5.029 -9.497 15.367 1.00 85.38 85 GLU A N 1
ATOM 653 C CA . GLU A 1 85 ? 4.074 -10.605 15.492 1.00 85.38 85 GLU A CA 1
ATOM 654 C C . GLU A 1 85 ? 4.645 -11.768 16.317 1.00 85.38 85 GLU A C 1
ATOM 656 O O . GLU A 1 85 ? 3.911 -12.423 17.056 1.00 85.38 85 GLU A O 1
ATOM 661 N N . ALA A 1 86 ? 5.963 -11.980 16.266 1.00 88.25 86 ALA A N 1
ATOM 662 C CA . ALA A 1 86 ? 6.670 -12.944 17.107 1.00 88.25 86 ALA A CA 1
ATOM 663 C C . ALA A 1 86 ? 6.847 -12.486 18.574 1.00 88.25 86 ALA A C 1
ATOM 665 O O . ALA A 1 86 ? 7.406 -13.232 19.381 1.00 88.25 86 ALA A O 1
ATOM 666 N N . GLY A 1 87 ? 6.380 -11.285 18.938 1.00 84.31 87 GLY A N 1
ATOM 667 C CA . GLY A 1 87 ? 6.423 -10.758 20.304 1.00 84.31 87 GLY A CA 1
ATOM 668 C C . GLY A 1 87 ? 7.792 -10.235 20.742 1.00 84.31 87 GLY A C 1
ATOM 669 O O . GLY A 1 87 ? 8.039 -10.101 21.941 1.00 84.31 87 GLY A O 1
ATOM 670 N N . ALA A 1 88 ? 8.695 -9.960 19.802 1.00 79.19 88 ALA A N 1
ATOM 671 C CA . ALA A 1 88 ? 9.981 -9.365 20.130 1.00 79.19 88 ALA A CA 1
ATOM 672 C C . ALA A 1 88 ? 9.855 -7.853 20.362 1.00 79.19 88 ALA A C 1
ATOM 674 O O . ALA A 1 88 ? 9.128 -7.154 19.657 1.00 79.19 88 ALA A O 1
ATOM 675 N N . ASP A 1 89 ? 10.616 -7.344 21.331 1.00 79.44 89 ASP A N 1
ATOM 676 C CA . ASP A 1 89 ? 10.781 -5.908 21.544 1.00 79.44 89 ASP A CA 1
ATOM 677 C C . ASP A 1 89 ? 11.753 -5.367 20.491 1.00 79.44 89 ASP A C 1
ATOM 679 O O . ASP A 1 89 ? 12.973 -5.511 20.600 1.00 79.44 89 ASP A O 1
ATOM 683 N N . VAL A 1 90 ? 11.196 -4.832 19.404 1.00 75.19 90 VAL A N 1
ATOM 684 C CA . VAL A 1 90 ? 11.968 -4.227 18.322 1.00 75.19 90 VAL A CA 1
ATOM 685 C C . VAL A 1 90 ? 11.496 -2.822 18.007 1.00 75.19 90 VAL A C 1
ATOM 687 O O . VAL A 1 90 ? 10.304 -2.533 17.941 1.00 75.19 90 VAL A O 1
ATOM 690 N N . SER A 1 91 ? 12.465 -1.935 17.784 1.00 71.81 91 SER A N 1
ATOM 691 C CA . SER A 1 91 ? 12.216 -0.584 17.288 1.00 71.81 91 SER A CA 1
ATOM 692 C C . SER A 1 91 ? 11.949 -0.611 15.785 1.00 71.81 91 SER A C 1
ATOM 694 O O . SER A 1 91 ? 12.538 -1.414 15.059 1.00 71.81 91 SER A O 1
ATOM 696 N N . ALA A 1 92 ? 11.101 0.306 15.313 1.00 68.06 92 ALA A N 1
ATOM 697 C CA . ALA A 1 92 ? 10.821 0.468 13.891 1.00 68.06 92 ALA A CA 1
ATOM 698 C C . ALA A 1 92 ? 12.113 0.707 13.081 1.00 68.06 92 ALA A C 1
ATOM 700 O O . ALA A 1 92 ? 13.010 1.412 13.564 1.00 68.06 92 ALA A O 1
ATOM 701 N N . PRO A 1 93 ? 12.221 0.139 11.865 1.00 67.38 93 PRO A N 1
ATOM 702 C CA . PRO A 1 93 ? 13.391 0.312 11.018 1.00 67.38 93 PRO A CA 1
ATOM 703 C C . PRO A 1 93 ? 13.525 1.766 10.551 1.00 67.38 93 PRO A C 1
ATOM 705 O O . PRO A 1 93 ? 12.543 2.429 10.217 1.00 67.38 93 PRO A O 1
ATOM 708 N N . ILE A 1 94 ? 14.767 2.252 10.486 1.00 65.56 94 ILE A N 1
ATOM 709 C CA . ILE A 1 94 ? 15.092 3.511 9.814 1.00 65.56 94 ILE A CA 1
ATOM 710 C C . ILE A 1 94 ? 15.279 3.188 8.334 1.00 65.56 94 ILE A C 1
ATOM 712 O O . ILE A 1 94 ? 16.294 2.608 7.953 1.00 65.56 94 ILE A O 1
ATOM 716 N N . PHE A 1 95 ? 14.320 3.572 7.492 1.00 66.00 95 PHE A N 1
ATOM 717 C CA . PHE A 1 95 ? 14.449 3.409 6.045 1.00 66.00 95 PHE A CA 1
ATOM 718 C C . PHE A 1 95 ? 15.521 4.367 5.514 1.00 66.00 95 PHE A C 1
ATOM 720 O O . PHE A 1 95 ? 15.258 5.543 5.260 1.00 66.00 95 PHE A O 1
ATOM 727 N N . ALA A 1 96 ? 16.747 3.870 5.348 1.00 56.59 96 ALA A N 1
ATOM 728 C CA . ALA A 1 96 ? 17.793 4.583 4.630 1.00 56.59 96 ALA A CA 1
ATOM 729 C C . ALA A 1 96 ? 17.416 4.610 3.143 1.00 56.59 96 ALA A C 1
ATOM 731 O O . ALA A 1 96 ? 17.697 3.672 2.396 1.00 56.59 96 ALA A O 1
ATOM 732 N N . LEU A 1 97 ? 16.704 5.659 2.727 1.00 50.38 97 LEU A N 1
ATOM 733 C CA . LEU A 1 9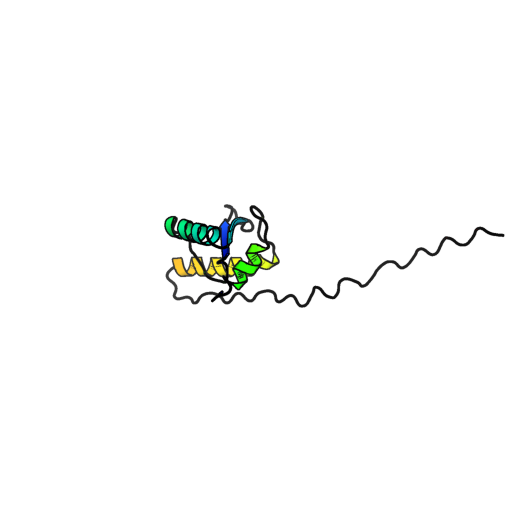7 ? 16.335 5.837 1.328 1.00 50.38 97 LEU A CA 1
ATOM 734 C C . LEU A 1 97 ? 17.601 5.908 0.464 1.00 50.38 97 LEU A C 1
ATOM 736 O O . LEU A 1 97 ? 18.602 6.485 0.906 1.00 50.38 97 LEU A O 1
ATOM 740 N N . PRO A 1 98 ? 17.565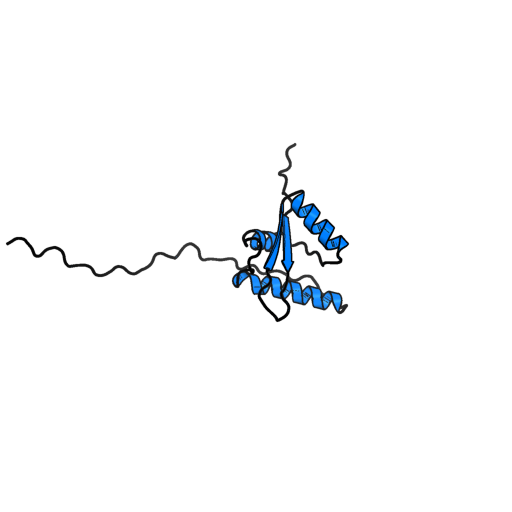 5.411 -0.784 1.00 50.34 98 PRO A N 1
ATOM 741 C CA . PRO A 1 98 ? 18.570 5.793 -1.755 1.00 50.34 98 PRO A CA 1
ATOM 742 C C . PRO A 1 98 ? 18.422 7.300 -2.006 1.00 50.34 98 PRO A C 1
ATOM 744 O O . PRO A 1 98 ? 17.587 7.745 -2.789 1.00 50.34 98 PRO A O 1
ATOM 747 N N . VAL A 1 99 ? 19.225 8.111 -1.316 1.00 47.41 99 VAL A N 1
ATOM 748 C CA . VAL A 1 99 ? 19.625 9.418 -1.835 1.00 47.41 99 VAL A CA 1
ATOM 749 C C . VAL A 1 99 ? 20.315 9.093 -3.151 1.00 47.41 99 VAL A C 1
ATOM 751 O O . VAL A 1 99 ? 21.373 8.476 -3.147 1.00 47.41 99 VAL A O 1
ATOM 754 N N . THR A 1 100 ? 19.682 9.390 -4.280 1.00 47.06 100 THR A N 1
ATOM 755 C CA . THR A 1 100 ? 20.335 9.297 -5.584 1.00 47.06 100 THR A CA 1
ATOM 756 C C . THR A 1 100 ? 21.216 10.534 -5.749 1.00 47.06 100 THR A C 1
ATOM 758 O O . THR A 1 100 ? 20.665 11.620 -5.944 1.00 47.06 100 THR A O 1
ATOM 761 N N . PRO A 1 101 ? 22.555 10.446 -5.719 1.00 53.16 101 PRO A N 1
ATOM 762 C CA . PRO A 1 101 ? 23.394 11.473 -6.310 1.00 53.16 101 PRO A CA 1
ATOM 763 C C . PRO A 1 101 ? 23.599 11.172 -7.803 1.00 53.16 101 PRO A C 1
ATOM 765 O O . PRO A 1 101 ? 24.737 11.125 -8.240 1.00 53.16 101 PRO A O 1
ATOM 768 N N . ASP A 1 102 ? 22.548 10.891 -8.587 1.00 49.69 102 ASP A N 1
ATOM 769 C CA . ASP A 1 102 ? 22.742 10.612 -10.019 1.00 49.69 102 ASP A CA 1
ATOM 770 C C . ASP A 1 102 ? 21.467 10.772 -10.864 1.00 49.69 102 ASP A C 1
ATOM 772 O O . ASP A 1 102 ? 20.777 9.820 -11.208 1.00 49.69 102 ASP A O 1
ATOM 776 N N . ALA A 1 103 ? 21.134 12.018 -11.192 1.00 49.59 103 ALA A N 1
ATOM 777 C CA . ALA A 1 103 ? 20.326 12.352 -12.372 1.00 49.59 103 ALA A CA 1
ATOM 778 C C . ALA A 1 103 ? 20.993 13.480 -13.184 1.00 49.59 103 ALA A C 1
ATOM 780 O O . ALA A 1 103 ? 20.333 14.202 -13.925 1.00 49.59 103 ALA A O 1
ATOM 781 N N . ALA A 1 104 ? 22.306 13.670 -13.002 1.00 49.53 104 ALA A N 1
ATOM 782 C CA . ALA A 1 104 ? 23.059 14.783 -13.578 1.00 49.53 104 ALA A CA 1
ATOM 783 C C . ALA A 1 104 ? 24.238 14.350 -14.465 1.00 49.53 104 ALA A C 1
ATOM 785 O O . ALA A 1 104 ? 24.906 15.222 -15.013 1.00 49.53 104 ALA A O 1
ATOM 786 N N . ASN A 1 105 ? 24.492 13.050 -14.660 1.00 52.59 105 ASN A N 1
ATOM 787 C CA . ASN A 1 105 ? 25.533 12.607 -15.586 1.00 52.59 105 ASN A CA 1
ATOM 788 C C . ASN A 1 105 ? 25.096 11.421 -16.459 1.00 52.59 105 ASN A C 1
ATOM 790 O O . ASN A 1 105 ? 25.639 10.327 -16.380 1.00 52.59 105 ASN A O 1
ATOM 794 N N . ALA A 1 106 ? 24.129 11.670 -17.341 1.00 51.28 106 ALA A N 1
ATOM 795 C CA . ALA A 1 106 ? 23.871 10.833 -18.510 1.00 51.28 106 ALA A CA 1
ATOM 796 C C . ALA A 1 106 ? 23.903 11.707 -19.771 1.00 51.28 106 ALA A C 1
ATOM 798 O O . ALA A 1 106 ? 22.875 11.985 -20.379 1.00 51.28 106 ALA A O 1
ATOM 799 N N . SER A 1 107 ? 25.092 12.207 -20.121 1.00 50.84 107 SER A N 1
ATOM 800 C CA . SER A 1 107 ? 25.412 12.638 -21.489 1.00 50.84 107 SER A CA 1
ATOM 801 C C . SER A 1 107 ? 26.931 12.707 -21.695 1.00 50.84 107 SER A C 1
ATOM 803 O O . SER A 1 107 ? 27.509 13.775 -21.881 1.00 50.84 107 SER A O 1
ATOM 805 N N . ALA A 1 108 ? 27.576 11.548 -21.658 1.00 53.41 108 ALA A N 1
ATOM 806 C CA . ALA A 1 108 ? 28.871 11.270 -22.277 1.00 53.41 108 ALA A CA 1
ATOM 807 C C . ALA A 1 108 ? 28.835 9.766 -22.575 1.00 53.41 108 ALA A C 1
ATOM 809 O O . ALA A 1 108 ? 28.512 9.001 -21.674 1.00 53.41 108 ALA A O 1
ATOM 810 N N . SER A 1 109 ? 29.046 9.224 -23.762 1.00 54.69 109 SER A N 1
ATOM 811 C CA . SER A 1 109 ? 29.527 9.661 -25.071 1.00 54.69 109 SER A CA 1
ATOM 812 C C . SER A 1 109 ? 28.977 8.617 -26.065 1.00 54.69 109 SER A C 1
ATOM 814 O O . SER A 1 109 ? 28.575 7.559 -25.597 1.00 54.69 109 SER A O 1
ATOM 816 N N . ASP A 1 110 ? 28.937 8.900 -27.373 1.00 57.19 110 ASP A N 1
ATOM 817 C CA . ASP A 1 110 ? 29.115 7.933 -28.491 1.00 57.19 110 ASP A CA 1
ATOM 818 C C . ASP A 1 110 ? 28.329 8.352 -29.746 1.00 57.19 110 ASP A C 1
ATOM 820 O O . ASP A 1 110 ? 27.267 7.824 -30.038 1.00 57.19 110 ASP A O 1
ATOM 824 N N . ASP A 1 111 ? 28.884 9.296 -30.512 1.00 49.28 111 ASP A N 1
ATOM 825 C CA . ASP A 1 111 ? 28.649 9.418 -31.963 1.00 49.28 111 ASP A CA 1
ATOM 826 C C . ASP A 1 111 ? 29.878 10.111 -32.586 1.00 49.28 111 ASP A C 1
ATOM 828 O O . ASP A 1 111 ? 29.846 11.233 -33.096 1.00 49.28 111 ASP A O 1
ATOM 832 N N . VAL A 1 112 ? 31.029 9.445 -32.463 1.00 57.78 112 VAL A N 1
ATOM 833 C CA . VAL A 1 112 ? 32.131 9.611 -33.413 1.00 57.78 112 VAL A CA 1
ATOM 834 C C . VAL A 1 112 ? 31.867 8.663 -34.582 1.00 57.78 112 VAL A C 1
ATOM 836 O O . VAL A 1 112 ? 31.526 7.507 -34.364 1.00 57.78 112 VAL A O 1
ATOM 839 N N . GLU A 1 113 ? 32.078 9.167 -35.802 1.00 57.59 113 GLU A N 1
ATOM 840 C CA . GLU A 1 113 ? 32.150 8.418 -37.070 1.00 57.59 113 GLU A CA 1
ATOM 841 C C . GLU A 1 113 ? 30.890 8.404 -37.964 1.00 57.59 113 GLU A C 1
ATOM 843 O O . GLU A 1 113 ? 30.198 7.406 -38.139 1.00 57.59 113 GLU A O 1
ATOM 848 N N . ARG A 1 114 ? 30.675 9.524 -38.670 1.00 48.84 114 ARG A N 1
ATOM 849 C CA . ARG A 1 114 ? 30.241 9.510 -40.082 1.00 48.84 114 ARG A CA 1
ATOM 850 C C . ARG A 1 114 ? 30.828 10.702 -40.842 1.00 48.84 114 ARG A C 1
ATOM 852 O O . ARG A 1 114 ? 30.139 11.601 -41.314 1.00 48.84 114 ARG A O 1
ATOM 859 N N . LEU A 1 115 ? 32.153 10.687 -40.953 1.00 56.16 115 LEU A N 1
ATOM 860 C CA . LEU A 1 115 ? 32.834 11.249 -42.113 1.00 56.16 115 LEU A CA 1
ATOM 861 C C . LEU A 1 115 ? 32.516 10.304 -43.275 1.00 56.16 115 LEU A C 1
ATOM 863 O O . LEU A 1 115 ? 32.971 9.176 -43.207 1.00 56.16 115 LEU A O 1
ATOM 867 N N . GLU A 1 116 ? 31.689 10.727 -44.235 1.00 58.62 116 GLU A N 1
ATOM 868 C CA . GLU A 1 116 ? 31.647 10.298 -45.653 1.00 58.62 116 GLU A CA 1
ATOM 869 C C . GLU A 1 116 ? 30.459 11.012 -46.328 1.00 58.62 116 GLU A C 1
ATOM 871 O O . GLU A 1 116 ? 29.400 10.418 -46.501 1.00 58.62 116 GLU A O 1
ATOM 876 N N . HIS A 1 117 ? 30.591 12.307 -46.651 1.00 53.16 117 HIS A N 1
ATOM 877 C CA . HIS A 1 117 ? 29.670 13.006 -47.571 1.00 53.16 117 HIS A CA 1
ATOM 878 C C . HIS A 1 117 ? 30.308 14.210 -48.291 1.00 53.16 117 HIS A C 1
ATOM 880 O O . HIS A 1 117 ? 29.618 15.165 -48.622 1.00 53.16 117 HIS A O 1
ATOM 886 N N . ASP A 1 118 ? 31.615 14.170 -48.578 1.00 56.75 118 ASP A N 1
ATOM 887 C CA . ASP A 1 118 ? 32.235 15.184 -49.451 1.00 56.75 118 ASP A CA 1
ATOM 888 C C . ASP A 1 118 ? 33.335 14.592 -50.348 1.00 56.75 118 ASP A C 1
ATOM 890 O O . ASP A 1 118 ? 34.515 14.921 -50.267 1.00 56.75 118 ASP A O 1
ATOM 894 N N . ARG A 1 119 ? 32.939 13.651 -51.213 1.00 58.66 119 ARG A N 1
ATOM 895 C CA . ARG A 1 119 ? 33.645 13.373 -52.473 1.00 58.66 119 ARG A CA 1
ATOM 896 C C . ARG A 1 119 ? 32.624 13.182 -53.580 1.00 58.66 119 ARG A C 1
ATOM 898 O O . ARG A 1 119 ? 32.193 12.074 -53.876 1.00 58.66 119 ARG A O 1
ATOM 905 N N . GLY A 1 120 ? 32.227 14.306 -54.160 1.00 55.50 120 GLY A N 1
ATOM 906 C CA . GLY A 1 120 ? 31.289 14.353 -55.271 1.00 55.50 120 GLY A CA 1
ATOM 907 C C . GLY A 1 120 ? 31.229 15.721 -55.936 1.00 55.50 120 GLY A C 1
ATOM 908 O O . GLY A 1 120 ? 30.133 16.173 -56.236 1.00 55.50 120 GLY A O 1
ATOM 909 N N . ASN A 1 121 ? 32.370 16.393 -56.136 1.00 50.50 121 ASN A N 1
ATOM 910 C CA . ASN A 1 121 ? 32.478 17.480 -57.113 1.00 50.50 121 ASN A CA 1
ATOM 911 C C . ASN A 1 121 ? 33.942 17.757 -57.501 1.00 50.50 121 ASN A C 1
ATOM 913 O O . ASN A 1 121 ? 34.566 18.654 -56.936 1.00 50.50 121 ASN A O 1
ATOM 917 N N . GLN A 1 122 ? 34.468 16.953 -58.431 1.00 47.47 122 GLN A N 1
ATOM 918 C CA . GLN A 1 122 ? 35.302 17.314 -59.597 1.00 47.47 122 GLN A CA 1
ATOM 919 C C . GLN A 1 122 ? 35.980 16.066 -60.166 1.00 47.47 122 GLN A C 1
ATOM 921 O O . GLN A 1 122 ? 36.575 15.301 -59.376 1.00 47.47 122 GLN A O 1
#

Sequence (122 aa):
MNKPHNRQRAVALAYAEGGGAPRVVAKGQGMTAERIIEKAREAGVFVHESPELVSLLMQVDLDRHIPAELYRAVAELLAFIYLLEAGADVSAPIFALPVTPDAANASASDDVERLEHDRGNQ

Solvent-accessible surface area (backbone atoms only — not comparable to full-atom values): 8194 Å² total; per-residue (Å²): 136,84,72,81,77,79,60,47,69,37,72,42,76,45,70,54,91,89,78,56,71,43,23,28,74,45,73,35,51,38,72,52,13,54,51,52,54,51,52,30,54,76,70,69,44,90,84,81,93,48,75,67,62,45,58,56,57,68,73,49,54,79,78,31,58,61,58,75,91,52,46,62,56,53,50,51,51,48,55,49,51,56,39,51,76,71,68,50,96,71,79,83,78,81,74,81,67,86,79,74,94,71,92,82,80,89,86,82,85,90,87,83,86,83,91,84,88,85,86,86,87,132

pLDDT: mean 79.19, std 18.14, range [39.19, 97.44]

Nearest PDB structures (foldseek):
  3b0z-assembly1_B  TM=9.519E-01  e=1.723E-06  Salmonella enterica subsp. enterica serovar Typhimurium
  6z0w-assembly4_D  TM=8.807E-01  e=1.022E-05  Shewanella putrefaciens CN-32
 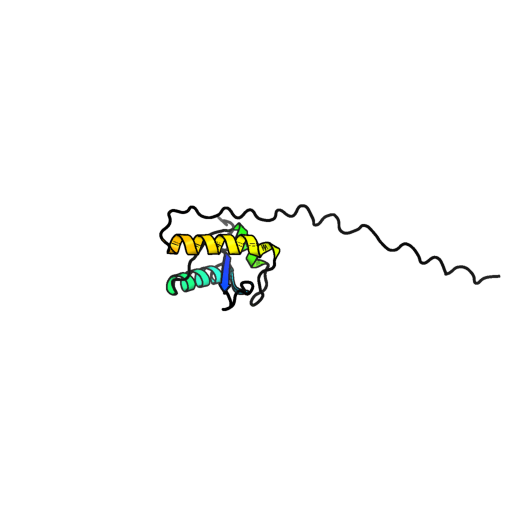 5cul-assembly1_B  TM=9.256E-01  e=1.975E-05  Pseudomonas aeruginosa PAO1
  3bzy-assembly1_B  TM=9.176E-01  e=1.032E-03  Escherichia coli
  3bzx-assembly1_B  TM=9.232E-01  e=1.533E-03  Escherichia coli

Secondary structure (DSSP, 8-state):
--------EEEEEE--TTTPPPEEEEEEETHHHHHHHHHHHHTT------HHHHHHHTTSPTTPBPPGGGHHHHHHHHHHHHHHHTT---PPP---------SS------------------

Foldseek 3Di:
DDDPCPWDKDWDWDDDPPDDAIFTADIDTHPRRVVVVVVCVVVVHDDDDDPVLRVQCNPDDHRDGRDPLCRVVVVLQVVVVVCVVVVDPDDRDDPPHPPDPDPPDDDDDDDDDDPDDPDDDD

Radius of gyration: 22.82 Å; Cα contacts (8 Å, |Δi|>4): 114; chains: 1; bounding box: 46×49×81 Å

Mean predicted aligned error: 12.3 Å